Protein AF-A0A3Q1GAG9-F1 (afdb_monomer)

Nearest PDB structures (foldseek):
  1m9h-assembly1_A  TM=8.486E-01  e=5.404E-06  Corynebacterium sp.
  2wzt-assembly1_B  TM=8.385E-01  e=1.276E-05  Mycolicibacterium smegmatis MC2 155
  1a80-assembly1_A  TM=8.464E-01  e=4.783E-05  Corynebacterium sp.
  2wzm-assembly2_B  TM=8.364E-01  e=3.217E-05  Mycolicibacterium smegmatis MC2 155
  3wby-assembly2_B  TM=8.720E-01  e=4.233E-04  Gluconobacter oxydans 621H

Organism: NCBI:txid80966

Secondary structure (DSSP, 8-state):
---EE------------S--PPPP--EEEE-PPSS---HHHHHHHHHHHHHHHT-SSEEEEEE--S-TT-THHHHHHHHHHHHHHTTSEEEEEEES--HHHHHHHHHTT-----EEPPPPTT-SS-GGGTGGGS--

pLDDT: mean 80.54, std 21.84, range [25.34, 98.38]

Radius of gyration: 16.96 Å; Cα contacts (8 Å, |Δi|>4): 169; chains: 1; bounding box: 43×41×44 Å

InterPro domains:
  IPR023210 NADP-dependent oxidoreductase domain [PF00248] (24-118)
  IPR036812 NAD(P)-dependent oxidoreductase domain superfamily [G3DSA:3.20.20.100] (13-134)
  IPR036812 NAD(P)-dependent oxidoreductase domain superfamily [SSF51430] (27-132)

Solvent-accessible surface area (backbone atoms only — not comparable to full-atom values): 8441 Å² total; per-residue (Å²): 122,74,55,76,53,64,64,80,84,73,84,76,87,77,91,74,102,58,89,77,72,77,80,69,42,28,42,35,36,47,57,76,74,94,69,87,50,49,59,70,59,55,48,53,54,49,49,58,50,28,64,75,63,71,45,89,44,31,50,31,40,32,38,43,81,92,53,87,88,54,62,54,60,56,48,40,48,49,45,53,46,51,37,30,75,72,56,45,25,72,35,41,28,36,40,67,76,53,72,69,57,48,51,59,40,47,77,70,69,49,78,67,59,45,55,54,64,84,80,64,93,82,57,87,84,63,64,84,80,64,60,94,79,57,78,118

Foldseek 3Di:
DKDWAADDDDDPDDDDPDPPDPRQGADIEDEDDDDQQDLVSLVVSLVVSCVVSVHQAHAEYEYEYDDPVDPSVLVNLVSVQVCCVVRNYVAYAYEQDDPVVVVVNVVVVRDHQFYHYDDDPPPPDPVVPPPVHGHD

Mean predicted aligned error: 10.07 Å

Sequence (136 aa):
LLTYWKNNNKKTGGGELQNAVPSLQGLTKYVPRPGPMERRVVEKALQRSMSRMQVDTLDCVQFHWWDYKDKRYLEALGHLSDLQQEGVIRELALTNFDTQRLEEITNKGIRISSNQVPLPSSSQSSVSALLPLTVF

Structure (mmCIF, N/CA/C/O backbone):
data_AF-A0A3Q1GAG9-F1
#
_entry.id   AF-A0A3Q1GAG9-F1
#
loop_
_atom_site.group_PDB
_atom_site.id
_atom_site.type_symbol
_atom_site.label_atom_id
_atom_site.label_alt_id
_atom_site.label_comp_id
_atom_site.label_asym_id
_atom_site.label_entity_id
_atom_site.label_seq_id
_atom_site.pdbx_PDB_ins_code
_atom_site.Cartn_x
_atom_site.Cartn_y
_atom_site.Cartn_z
_atom_site.occupancy
_atom_site.B_iso_or_equiv
_atom_site.auth_seq_id
_atom_site.auth_comp_id
_atom_site.auth_asym_id
_atom_site.auth_atom_id
_atom_site.pdbx_PDB_model_num
ATOM 1 N N . LEU A 1 1 ? 4.687 -11.597 9.108 1.00 41.22 1 LEU A N 1
ATOM 2 C CA . LEU A 1 1 ? 4.302 -11.044 10.425 1.00 41.22 1 LEU A CA 1
ATOM 3 C C . LEU A 1 1 ? 3.654 -9.693 10.162 1.00 41.22 1 LEU A C 1
ATOM 5 O O . LEU A 1 1 ? 4.266 -8.908 9.453 1.00 41.22 1 LEU A O 1
ATOM 9 N N . LEU A 1 2 ? 2.436 -9.449 10.644 1.00 46.53 2 LEU A N 1
ATOM 10 C CA . LEU A 1 2 ? 1.811 -8.126 10.574 1.00 46.53 2 LEU A CA 1
ATOM 11 C C . LEU A 1 2 ? 2.054 -7.463 11.935 1.00 46.53 2 LEU A C 1
ATOM 13 O O . LEU A 1 2 ? 1.598 -7.988 12.950 1.00 46.53 2 LEU A O 1
ATOM 17 N N . THR A 1 3 ? 2.861 -6.405 11.973 1.00 53.91 3 THR A N 1
ATOM 18 C CA . THR A 1 3 ? 3.108 -5.615 13.186 1.00 53.91 3 THR A CA 1
ATOM 19 C C . THR A 1 3 ? 2.056 -4.509 13.277 1.00 53.91 3 THR A C 1
ATOM 21 O O . THR A 1 3 ? 1.650 -3.943 12.259 1.00 53.91 3 THR A O 1
ATOM 24 N N . TYR A 1 4 ? 1.569 -4.250 14.490 1.00 55.34 4 TYR A N 1
ATOM 25 C CA . TYR A 1 4 ? 0.497 -3.292 14.770 1.00 55.34 4 TYR A CA 1
ATOM 26 C C . TYR A 1 4 ? 0.853 -2.472 15.991 1.00 55.34 4 TYR A C 1
ATOM 28 O O . TYR A 1 4 ? 1.412 -3.014 16.946 1.00 55.34 4 TYR A O 1
ATOM 36 N N . TRP A 1 5 ? 0.480 -1.200 15.979 1.00 54.41 5 TRP A N 1
ATOM 37 C CA . TRP A 1 5 ? 0.644 -0.323 17.125 1.00 54.41 5 TRP A CA 1
ATOM 38 C C . TRP A 1 5 ? -0.546 0.631 17.231 1.00 54.41 5 TRP A C 1
ATOM 40 O O . TRP A 1 5 ? -0.910 1.272 16.247 1.00 54.41 5 TRP A O 1
ATOM 50 N N . LYS A 1 6 ? -1.130 0.714 18.433 1.00 60.22 6 LYS A N 1
ATOM 51 C CA . LYS A 1 6 ? -2.189 1.661 18.797 1.00 60.22 6 LYS A CA 1
ATOM 52 C C . LYS A 1 6 ? -1.673 2.576 19.901 1.00 60.22 6 LYS A C 1
ATOM 54 O O . LYS A 1 6 ? -1.240 2.085 20.944 1.00 60.22 6 LYS A O 1
ATOM 59 N N . ASN A 1 7 ? -1.749 3.889 19.692 1.00 54.03 7 ASN A N 1
ATOM 60 C CA . ASN A 1 7 ? -1.433 4.861 20.733 1.00 54.03 7 ASN A CA 1
ATOM 61 C C . ASN A 1 7 ? -2.572 4.944 21.761 1.00 54.03 7 ASN A C 1
ATOM 63 O O . ASN A 1 7 ? -3.723 5.165 21.389 1.00 54.03 7 ASN A O 1
ATOM 67 N N . ASN A 1 8 ? -2.253 4.822 23.050 1.00 51.84 8 ASN A N 1
ATOM 68 C CA . ASN A 1 8 ? -3.223 4.817 24.153 1.00 51.84 8 ASN A CA 1
ATOM 69 C C . ASN A 1 8 ? -3.201 6.113 24.987 1.00 51.84 8 ASN A C 1
ATOM 71 O O . ASN A 1 8 ? -3.498 6.082 26.183 1.00 51.84 8 ASN A O 1
ATOM 75 N N . ASN A 1 9 ? -2.868 7.263 24.393 1.00 52.91 9 ASN A N 1
ATOM 76 C CA . ASN A 1 9 ? -2.928 8.540 25.110 1.00 52.91 9 ASN A CA 1
ATOM 77 C C . ASN A 1 9 ? -4.385 8.916 25.441 1.00 52.91 9 ASN A C 1
ATOM 79 O O . ASN A 1 9 ? -5.108 9.482 24.621 1.00 52.91 9 ASN A O 1
ATOM 83 N N . LYS A 1 10 ? -4.816 8.604 26.670 1.00 44.88 10 LYS A N 1
ATOM 84 C CA . LYS A 1 10 ? -6.039 9.144 27.274 1.00 44.88 10 LYS A CA 1
ATOM 85 C C . LYS A 1 10 ? -5.864 10.654 27.440 1.00 44.88 10 LYS A C 1
ATOM 87 O O . LYS A 1 10 ? -4.944 11.088 28.126 1.00 44.88 10 LYS A O 1
ATOM 92 N N . LYS A 1 11 ? -6.755 11.451 26.842 1.00 47.19 11 LYS A N 1
ATOM 93 C CA . LYS A 1 11 ? -6.836 12.891 27.115 1.00 47.19 11 LYS A CA 1
ATOM 94 C C . LYS A 1 11 ? -7.227 13.091 28.584 1.00 47.19 11 LYS A 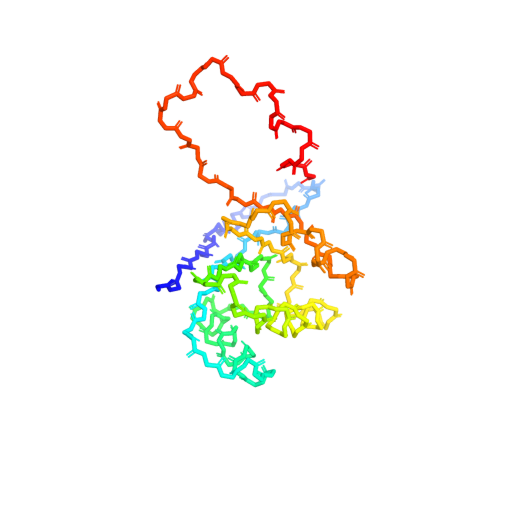C 1
ATOM 96 O O . LYS A 1 11 ? -8.383 12.888 28.943 1.00 47.19 11 LYS A O 1
ATOM 101 N N . THR A 1 12 ? -6.278 13.464 29.436 1.00 40.38 12 THR A N 1
ATOM 102 C CA . THR A 1 12 ? -6.580 14.077 30.734 1.00 40.38 12 THR A CA 1
ATOM 103 C C . THR A 1 12 ? -7.099 15.484 30.466 1.00 40.38 12 THR A C 1
ATOM 105 O O . THR A 1 12 ? -6.421 16.278 29.819 1.00 40.38 12 THR A O 1
ATOM 108 N N . GLY A 1 13 ? -8.339 15.752 30.874 1.00 44.91 13 GLY A N 1
ATOM 109 C CA . GLY A 1 13 ? -9.012 17.026 30.645 1.00 44.91 13 GLY A CA 1
ATOM 110 C C . GLY A 1 13 ? -8.340 18.196 31.367 1.00 44.91 13 GLY A C 1
ATOM 111 O O . GLY A 1 13 ? -7.900 18.066 32.505 1.00 44.91 13 GLY A O 1
ATOM 112 N N . GLY A 1 14 ? -8.302 19.336 30.684 1.00 36.19 14 GLY A N 1
ATOM 113 C CA . GLY A 1 14 ? -7.793 20.622 31.159 1.00 36.19 14 GLY A CA 1
ATOM 114 C C . GLY A 1 14 ? -7.463 21.473 29.938 1.00 36.19 14 GLY A C 1
ATOM 115 O O . GLY A 1 14 ? -6.696 21.032 29.092 1.00 36.19 14 GLY A O 1
ATOM 116 N N . GLY A 1 15 ? -8.160 22.595 29.767 1.00 47.47 15 GLY A N 1
ATOM 117 C CA . GLY A 1 15 ? -8.301 23.284 28.485 1.00 47.47 15 GLY A CA 1
ATOM 118 C C . GLY A 1 15 ? -7.019 23.868 27.893 1.00 47.47 15 GLY A C 1
ATOM 119 O O . GLY A 1 15 ? -6.188 24.395 28.613 1.00 47.47 15 GLY A O 1
ATOM 120 N N . GLU A 1 16 ? -6.941 23.830 26.563 1.00 42.66 16 GLU A N 1
ATOM 121 C CA . GLU A 1 16 ? -6.351 24.864 25.707 1.00 42.66 16 GLU A CA 1
ATOM 122 C C . GLU A 1 16 ? -6.724 24.554 24.247 1.00 42.66 16 GLU A C 1
ATOM 124 O O . GLU A 1 16 ? -6.574 23.430 23.763 1.00 42.66 16 GLU A O 1
ATOM 129 N N . LEU A 1 17 ? -7.272 25.548 23.544 1.00 53.56 17 LEU A N 1
ATOM 130 C CA . LEU A 1 17 ? -7.521 25.505 22.104 1.00 53.56 17 LEU A CA 1
ATOM 131 C C . LEU A 1 17 ? -6.178 25.625 21.372 1.00 53.56 17 LEU A C 1
ATOM 133 O O . LEU A 1 17 ? -5.784 26.705 20.947 1.00 53.56 17 LEU A O 1
ATOM 137 N N . GLN A 1 18 ? -5.467 24.512 21.231 1.00 44.59 18 GLN A N 1
ATOM 138 C CA . GLN A 1 18 ? -4.328 24.372 20.327 1.00 44.59 18 GLN A CA 1
ATOM 139 C C . GLN A 1 18 ? -4.599 23.160 19.446 1.00 44.59 18 GLN A C 1
ATOM 141 O O . GLN A 1 18 ? -4.934 22.097 19.964 1.00 44.59 18 GLN A O 1
ATOM 146 N N . ASN A 1 19 ? -4.527 23.363 18.125 1.00 51.19 19 ASN A N 1
ATOM 147 C CA . ASN A 1 19 ? -4.726 22.379 17.056 1.00 51.19 19 ASN A CA 1
ATOM 148 C C . ASN A 1 19 ? -4.464 20.942 17.525 1.00 51.19 19 ASN A C 1
ATOM 150 O O . ASN A 1 19 ? -3.323 20.480 17.542 1.00 51.19 19 ASN A O 1
ATOM 154 N N . ALA A 1 20 ? -5.524 20.249 17.947 1.00 53.25 20 ALA A N 1
ATOM 155 C CA . ALA A 1 20 ? -5.399 18.902 18.469 1.00 53.25 20 ALA A CA 1
ATOM 156 C C . ALA A 1 20 ? -5.097 17.984 17.287 1.00 53.25 20 ALA A C 1
ATOM 158 O O . ALA A 1 20 ? -6.012 17.535 16.598 1.00 53.25 20 ALA A O 1
ATOM 159 N N . VAL A 1 21 ? -3.809 17.740 17.041 1.00 57.84 21 VAL A N 1
ATOM 160 C CA . VAL A 1 21 ? -3.358 16.748 16.068 1.00 57.84 21 VAL A CA 1
ATOM 161 C C . VAL A 1 21 ? -4.065 15.437 16.428 1.00 57.84 21 VAL A C 1
ATOM 163 O O . VAL A 1 21 ? -3.963 15.002 17.584 1.00 57.84 21 VAL A O 1
ATOM 166 N N . PRO A 1 22 ? -4.846 14.833 15.513 1.00 64.06 22 PRO A N 1
ATOM 167 C CA . PRO A 1 22 ? -5.504 13.566 15.786 1.00 64.06 22 PRO A CA 1
ATOM 168 C C . PRO A 1 22 ? -4.465 12.562 16.278 1.00 64.06 22 PRO A C 1
ATOM 170 O O . PRO A 1 22 ? -3.400 12.420 15.678 1.00 64.06 22 PRO A O 1
ATOM 173 N N . SER A 1 23 ? -4.743 11.886 17.392 1.00 72.69 23 SER A N 1
ATOM 174 C CA . SER A 1 23 ? -3.836 10.854 17.882 1.00 72.69 23 SER A CA 1
ATOM 175 C C . SER A 1 23 ? -3.745 9.746 16.837 1.00 72.69 23 SER A C 1
ATOM 177 O O . SER A 1 23 ? -4.755 9.107 16.551 1.00 72.69 23 SER A O 1
ATOM 179 N N . LEU A 1 24 ? -2.548 9.522 16.304 1.00 77.12 24 LEU A N 1
ATOM 180 C CA . LEU A 1 24 ? -2.232 8.433 15.385 1.00 77.12 24 LEU A CA 1
ATOM 181 C C . LEU A 1 24 ? -2.453 7.086 16.092 1.00 77.12 24 LEU A C 1
ATOM 183 O O . LEU A 1 24 ? -1.847 6.839 17.136 1.00 77.12 24 LEU A O 1
ATOM 187 N N . GLN A 1 25 ? -3.331 6.230 15.575 1.00 77.19 25 GLN A N 1
ATOM 188 C CA . GLN A 1 25 ? -3.766 4.989 16.232 1.00 77.19 25 GLN A CA 1
ATOM 189 C C . GLN A 1 25 ? -3.742 3.748 15.327 1.00 77.19 25 GLN A C 1
ATOM 191 O O . 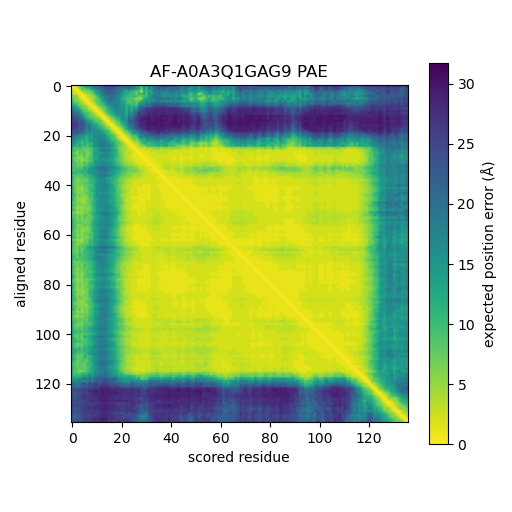GLN A 1 25 ? -3.743 2.637 15.852 1.00 77.19 25 GLN A O 1
ATOM 196 N N . GLY A 1 26 ? -3.711 3.904 14.003 1.00 87.75 26 GLY A N 1
ATOM 197 C CA . GLY A 1 26 ? -3.831 2.814 13.034 1.00 87.75 26 GLY A CA 1
ATOM 198 C C . GLY A 1 26 ? -2.576 2.602 12.192 1.00 87.75 26 GLY A C 1
ATOM 199 O O . GLY A 1 26 ? -2.646 2.706 10.970 1.00 87.75 26 GLY A O 1
ATOM 200 N N . LEU A 1 27 ? -1.437 2.301 12.823 1.00 93.25 27 LEU A N 1
ATOM 201 C CA . LEU A 1 27 ? -0.189 2.002 12.113 1.00 93.25 27 LEU A CA 1
ATOM 202 C C . LEU A 1 27 ? -0.019 0.498 11.916 1.00 93.25 27 LEU A C 1
ATOM 204 O O . LEU A 1 27 ? 0.004 -0.274 12.881 1.00 93.25 27 LEU A O 1
ATOM 208 N N . THR 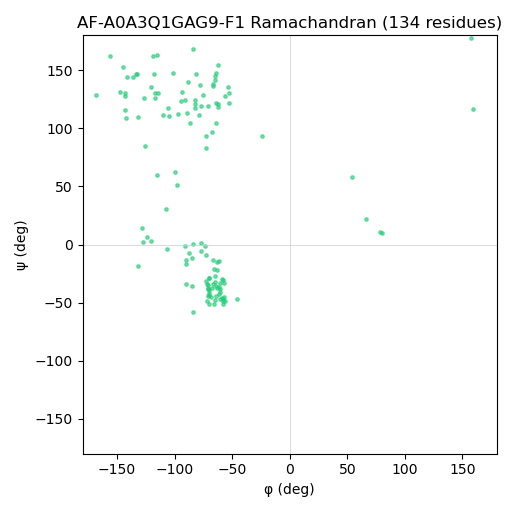A 1 28 ? 0.143 0.066 10.667 1.00 93.69 28 THR A N 1
ATOM 209 C CA . THR A 1 28 ? 0.374 -1.345 10.358 1.00 93.69 28 THR A CA 1
ATOM 210 C C . THR A 1 28 ? 1.318 -1.565 9.186 1.00 93.69 28 THR A C 1
ATOM 212 O O . THR A 1 28 ? 1.405 -0.747 8.277 1.00 93.69 28 THR A O 1
ATOM 215 N N . LYS A 1 29 ? 2.010 -2.708 9.191 1.00 95.12 29 LYS A N 1
ATOM 216 C CA . LYS A 1 29 ? 2.823 -3.173 8.066 1.00 95.12 29 LYS A CA 1
ATOM 217 C C . LYS A 1 29 ? 2.128 -4.314 7.328 1.00 95.12 29 LYS A C 1
ATOM 219 O O . LYS A 1 29 ? 2.054 -5.416 7.868 1.00 95.12 29 LYS A O 1
ATOM 224 N N . TYR A 1 30 ? 1.663 -4.099 6.098 1.00 95.94 30 TYR A N 1
ATOM 225 C CA . TYR A 1 30 ? 1.075 -5.154 5.276 1.00 95.94 30 TYR A CA 1
ATOM 226 C C . TYR A 1 30 ? 2.151 -5.989 4.570 1.00 95.94 30 TYR A C 1
ATOM 228 O O . TYR A 1 30 ? 2.908 -5.486 3.744 1.00 95.94 30 TYR A O 1
ATOM 236 N N . VAL A 1 31 ? 2.201 -7.282 4.899 1.00 95.50 31 VAL A N 1
ATOM 237 C CA . VAL A 1 31 ? 3.137 -8.254 4.325 1.00 95.50 31 VAL A CA 1
ATOM 238 C C . VAL A 1 31 ? 2.347 -9.447 3.763 1.00 95.50 31 VAL A C 1
ATOM 240 O O . VAL A 1 31 ? 2.116 -10.420 4.495 1.00 95.50 31 VAL A O 1
ATOM 243 N N . PRO A 1 32 ? 1.848 -9.374 2.514 1.00 92.94 32 PRO A N 1
ATOM 244 C CA . PRO A 1 32 ? 1.080 -10.453 1.901 1.00 92.94 32 PRO A CA 1
ATOM 245 C C . PRO A 1 32 ? 1.904 -11.734 1.760 1.00 92.94 32 PRO A C 1
ATOM 247 O O . PRO A 1 32 ? 3.131 -11.715 1.664 1.00 92.94 32 PRO A O 1
ATOM 250 N N . ARG A 1 33 ? 1.209 -12.872 1.730 1.00 88.81 33 ARG A N 1
ATOM 251 C CA . ARG A 1 33 ? 1.798 -14.122 1.238 1.00 88.81 33 ARG A CA 1
ATOM 252 C C . ARG A 1 33 ? 1.726 -14.121 -0.295 1.00 88.81 33 ARG A C 1
ATOM 254 O O . ARG A 1 33 ? 0.738 -13.603 -0.816 1.00 88.81 33 ARG A O 1
ATOM 261 N N . PRO A 1 34 ? 2.704 -14.713 -1.000 1.00 83.81 34 PRO A N 1
ATOM 262 C CA . PRO A 1 34 ? 2.628 -14.874 -2.449 1.00 83.81 34 PRO A CA 1
ATOM 263 C C . PRO A 1 34 ? 1.329 -15.573 -2.868 1.00 83.81 34 PRO A C 1
ATOM 265 O O . PRO A 1 34 ? 0.922 -16.559 -2.251 1.00 83.81 34 PRO A O 1
ATOM 268 N N . GLY A 1 35 ? 0.676 -15.057 -3.906 1.00 89.94 35 GLY A N 1
ATOM 269 C CA . GLY A 1 35 ? -0.615 -15.547 -4.383 1.00 89.94 35 GLY A CA 1
ATOM 270 C C . GLY A 1 35 ? -1.366 -14.483 -5.189 1.00 89.94 35 GLY A C 1
ATOM 271 O O . GLY A 1 35 ? -0.857 -13.372 -5.342 1.00 89.94 35 GLY A O 1
ATOM 272 N N . PRO A 1 36 ? -2.554 -14.808 -5.728 1.00 92.50 36 PRO A N 1
ATOM 273 C CA . PRO A 1 36 ? -3.411 -13.832 -6.400 1.00 92.50 36 PRO A CA 1
ATOM 274 C C . PRO A 1 36 ? -3.736 -12.649 -5.478 1.00 92.50 36 PRO A C 1
ATOM 276 O O . PRO A 1 36 ? -4.187 -12.855 -4.349 1.00 92.50 36 PRO A O 1
ATOM 279 N N . MET A 1 37 ? -3.508 -11.423 -5.952 1.00 95.12 37 MET A N 1
ATOM 280 C CA . MET A 1 37 ? -3.713 -10.190 -5.184 1.00 95.12 37 MET A CA 1
ATOM 281 C C . MET A 1 37 ? -5.057 -9.546 -5.520 1.00 95.12 37 MET A C 1
ATOM 283 O O . MET A 1 37 ? -5.137 -8.361 -5.802 1.00 95.12 37 MET A O 1
ATOM 287 N N . GLU A 1 38 ? -6.130 -10.335 -5.465 1.00 96.62 38 GLU A N 1
ATOM 288 C CA . GLU A 1 38 ? -7.486 -9.812 -5.633 1.00 96.62 38 GLU A CA 1
ATOM 289 C C . GLU A 1 38 ? -7.842 -8.832 -4.505 1.00 96.62 38 GLU A C 1
ATOM 291 O O . GLU A 1 38 ? -7.481 -9.041 -3.342 1.00 96.62 38 GLU A O 1
ATOM 296 N N . ARG A 1 39 ? -8.659 -7.822 -4.816 1.00 97.00 39 ARG A N 1
ATOM 297 C CA . ARG A 1 39 ? -9.114 -6.799 -3.864 1.00 97.00 39 ARG A CA 1
ATOM 298 C C . ARG A 1 39 ? -9.595 -7.357 -2.520 1.00 97.00 39 ARG A C 1
ATOM 300 O O . ARG A 1 39 ? -9.128 -6.916 -1.472 1.00 97.00 39 ARG A O 1
ATOM 307 N N . ARG A 1 40 ? -10.430 -8.404 -2.531 1.00 97.00 40 ARG A N 1
ATOM 308 C CA . ARG A 1 40 ? -10.944 -9.056 -1.307 1.00 97.00 40 ARG A CA 1
ATOM 309 C C . ARG A 1 40 ? -9.843 -9.592 -0.383 1.00 97.00 40 ARG A C 1
ATOM 311 O O . ARG A 1 40 ? -10.036 -9.675 0.829 1.00 97.00 40 ARG A O 1
ATOM 318 N N . VAL A 1 41 ? -8.696 -9.997 -0.936 1.00 96.44 41 VAL A N 1
ATOM 319 C CA . VAL A 1 41 ? -7.552 -10.510 -0.165 1.00 96.44 41 VAL A CA 1
ATOM 320 C C . VAL A 1 41 ? -6.895 -9.367 0.603 1.00 96.44 41 VAL A C 1
ATOM 322 O O . VAL A 1 41 ? -6.603 -9.518 1.794 1.00 96.44 41 VAL A O 1
ATOM 325 N N . VAL A 1 42 ? -6.710 -8.225 -0.063 1.00 96.94 42 VAL A N 1
ATOM 326 C CA . VAL A 1 42 ? -6.160 -6.996 0.521 1.00 96.94 42 VAL A CA 1
ATOM 327 C C . VAL A 1 42 ? -7.114 -6.444 1.582 1.00 96.94 42 VAL A C 1
ATOM 329 O O . VAL A 1 42 ? -6.715 -6.269 2.734 1.00 96.94 42 VAL A O 1
ATOM 332 N N . GLU A 1 43 ? -8.395 -6.284 1.245 1.00 97.44 43 GLU A N 1
ATOM 333 C CA . GLU A 1 43 ? -9.434 -5.796 2.161 1.00 97.44 43 GLU A CA 1
ATOM 334 C C . GLU A 1 43 ? -9.530 -6.650 3.421 1.00 97.44 43 GLU A C 1
ATOM 336 O O . GLU A 1 43 ? -9.460 -6.128 4.532 1.00 97.44 43 GLU A O 1
ATOM 341 N N . LYS A 1 44 ? -9.594 -7.979 3.283 1.00 96.88 44 LYS A N 1
ATOM 342 C CA . LYS A 1 44 ? -9.653 -8.887 4.435 1.00 96.88 44 LYS A CA 1
ATOM 343 C C . LYS A 1 44 ? -8.418 -8.761 5.329 1.00 96.88 44 LYS A C 1
ATOM 345 O O . LYS A 1 44 ? -8.513 -8.934 6.547 1.00 96.88 44 LYS A O 1
ATOM 350 N N . ALA A 1 45 ? -7.243 -8.483 4.762 1.00 96.06 45 ALA A N 1
ATOM 351 C CA . ALA A 1 45 ? -6.031 -8.260 5.543 1.00 96.06 45 ALA A CA 1
ATOM 352 C C . ALA A 1 45 ? -6.084 -6.938 6.328 1.00 96.06 45 ALA A C 1
ATOM 354 O O . ALA A 1 45 ? -5.714 -6.922 7.509 1.00 96.06 45 ALA A O 1
ATOM 355 N N . LEU A 1 46 ? -6.582 -5.858 5.719 1.00 96.06 46 LEU A N 1
ATOM 356 C CA . LEU A 1 46 ? -6.760 -4.572 6.398 1.00 96.06 46 LEU A CA 1
ATOM 357 C C . LEU A 1 46 ? -7.880 -4.623 7.438 1.00 96.06 46 LEU A C 1
ATOM 3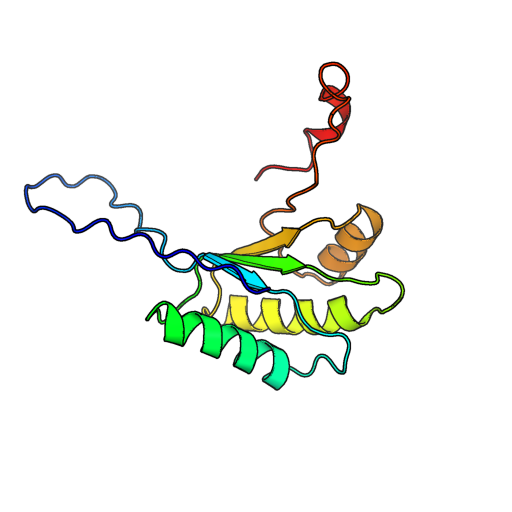59 O O . LEU A 1 46 ? -7.657 -4.216 8.571 1.00 96.06 46 LEU A O 1
ATOM 363 N N . GLN A 1 47 ? -9.021 -5.235 7.130 1.00 96.44 47 GLN A N 1
ATOM 364 C CA . GLN A 1 47 ? -10.122 -5.422 8.078 1.00 96.44 47 GLN A CA 1
ATOM 365 C C . GLN A 1 47 ? -9.661 -6.172 9.327 1.00 96.44 47 GLN A C 1
ATOM 367 O O . GLN A 1 47 ? -9.890 -5.719 10.442 1.00 96.44 47 GLN A O 1
ATOM 372 N N . ARG A 1 48 ? -8.896 -7.264 9.175 1.00 95.69 48 ARG A N 1
ATOM 373 C CA . ARG A 1 48 ? -8.283 -7.957 10.326 1.00 95.69 48 ARG A CA 1
ATOM 374 C C . ARG A 1 48 ? -7.399 -7.032 11.162 1.00 95.69 48 ARG A C 1
ATOM 376 O O . ARG A 1 48 ? -7.274 -7.227 12.368 1.00 95.69 48 ARG A O 1
ATOM 383 N N . SER A 1 49 ? -6.741 -6.076 10.520 1.00 93.69 49 SER A N 1
ATOM 384 C CA . SER A 1 49 ? -5.877 -5.082 11.156 1.00 93.69 49 SER A CA 1
ATOM 385 C C . SER A 1 49 ? -6.678 -4.085 11.974 1.00 93.69 49 SER A C 1
ATOM 387 O O . SER A 1 49 ? -6.433 -3.930 13.170 1.00 93.69 49 SER A O 1
ATOM 389 N N . MET A 1 50 ? -7.689 -3.513 11.335 1.00 94.31 50 MET A N 1
ATOM 390 C CA . MET A 1 50 ? -8.656 -2.590 11.908 1.00 94.31 50 MET A CA 1
ATOM 391 C C . MET A 1 50 ? -9.403 -3.212 13.088 1.00 94.31 50 MET A C 1
ATOM 393 O O . MET A 1 50 ? -9.401 -2.637 14.171 1.00 94.31 50 MET A O 1
ATOM 397 N N . SER A 1 51 ? -9.928 -4.436 12.949 1.00 93.69 51 SER A N 1
ATOM 398 C CA . SER A 1 51 ? -10.662 -5.117 14.023 1.00 93.69 51 SER A CA 1
ATOM 399 C C . SER A 1 51 ? -9.814 -5.344 15.274 1.00 93.69 51 SER A C 1
ATOM 401 O O . SER A 1 51 ? -10.303 -5.153 16.383 1.00 93.69 51 SER A O 1
ATOM 403 N N . ARG A 1 52 ? -8.534 -5.725 15.135 1.00 91.44 52 ARG A N 1
ATOM 404 C CA . ARG A 1 52 ? -7.671 -5.928 16.314 1.00 91.44 52 ARG A CA 1
ATOM 405 C C . ARG A 1 52 ? -7.256 -4.620 16.979 1.00 91.44 52 ARG A C 1
ATOM 407 O O . ARG A 1 52 ? -7.049 -4.610 18.185 1.00 91.44 52 ARG A O 1
ATOM 414 N N . MET A 1 53 ? -7.115 -3.544 16.207 1.00 90.25 53 MET A N 1
ATOM 415 C CA . MET A 1 53 ? -6.808 -2.215 16.746 1.00 90.25 53 MET A CA 1
ATOM 416 C C . MET A 1 53 ? -8.067 -1.458 17.191 1.00 90.25 53 MET A C 1
ATOM 418 O O . MET A 1 53 ? -7.946 -0.472 17.913 1.00 90.25 53 MET A O 1
ATOM 422 N N . GLN A 1 54 ? -9.262 -1.938 16.836 1.00 92.44 54 GLN A N 1
ATOM 423 C CA . GLN A 1 54 ? -10.546 -1.276 17.085 1.00 92.44 54 GLN A CA 1
ATOM 424 C C . GLN A 1 54 ? -10.531 0.158 16.538 1.00 92.44 54 GLN A C 1
ATOM 426 O O . GLN A 1 54 ? -10.651 1.121 17.296 1.00 92.44 54 GLN A O 1
ATOM 431 N N . VAL A 1 55 ? -10.272 0.276 15.234 1.00 91.44 55 VAL A N 1
ATOM 432 C CA . VAL A 1 55 ? -10.253 1.541 14.484 1.00 91.44 55 VAL A CA 1
ATOM 433 C C . VAL A 1 55 ? -11.048 1.384 13.191 1.00 91.44 55 VAL A C 1
ATOM 435 O O . VAL A 1 55 ? -11.020 0.312 12.587 1.00 91.44 55 VAL A O 1
ATOM 438 N N . ASP A 1 56 ? -11.697 2.458 12.750 1.00 93.81 56 ASP A N 1
ATOM 439 C CA . ASP A 1 56 ? -12.479 2.487 11.502 1.00 93.81 56 ASP A CA 1
ATOM 440 C C . ASP A 1 56 ? -11.648 2.911 10.282 1.00 93.81 56 ASP A C 1
ATOM 442 O O . ASP A 1 56 ? -12.054 2.703 9.142 1.00 93.81 56 ASP A O 1
ATOM 446 N N . THR A 1 57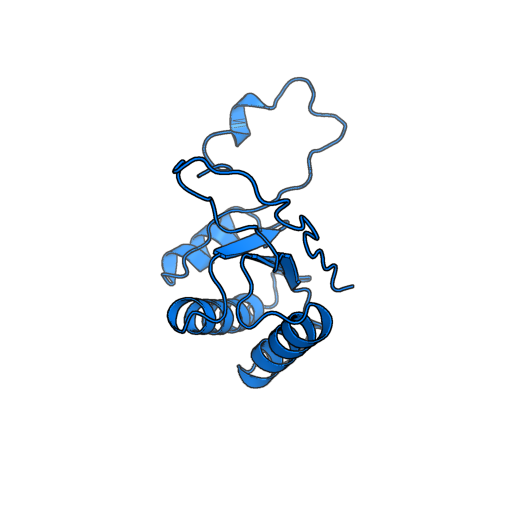 ? -10.451 3.451 10.515 1.00 94.50 57 THR A N 1
ATOM 447 C CA . THR A 1 57 ? -9.498 3.875 9.484 1.00 94.50 57 THR A CA 1
ATOM 448 C C . THR A 1 57 ? -8.081 3.524 9.932 1.00 94.50 57 THR A C 1
ATOM 450 O O . THR A 1 57 ? -7.749 3.619 11.116 1.00 94.50 57 THR A O 1
ATOM 453 N N . LEU A 1 58 ? -7.227 3.128 8.990 1.00 95.00 58 LEU A N 1
ATOM 454 C CA . LEU A 1 58 ? -5.792 2.970 9.207 1.00 95.00 58 LEU A CA 1
ATOM 455 C C . LEU A 1 58 ? -5.085 4.277 8.862 1.00 95.00 58 LEU A C 1
ATOM 457 O O . LEU A 1 58 ? -5.202 4.777 7.746 1.00 95.00 58 LEU A O 1
ATOM 461 N N . ASP A 1 59 ? -4.327 4.824 9.805 1.00 95.31 59 ASP A N 1
ATOM 462 C CA . ASP A 1 59 ? -3.592 6.057 9.550 1.00 95.31 59 ASP A CA 1
ATOM 463 C C . ASP A 1 59 ? -2.422 5.834 8.593 1.00 95.31 59 ASP A C 1
ATOM 465 O O . ASP A 1 59 ? -2.171 6.672 7.737 1.00 95.31 59 ASP A O 1
ATOM 469 N N . CYS A 1 60 ? -1.719 4.704 8.704 1.00 95.69 60 CYS A N 1
ATOM 470 C CA . CYS A 1 60 ? -0.662 4.359 7.761 1.00 95.69 60 CYS A CA 1
ATOM 471 C C . CYS A 1 60 ? -0.555 2.849 7.563 1.00 95.69 60 CYS A C 1
ATOM 473 O O . CYS A 1 60 ? -0.466 2.075 8.525 1.00 95.69 60 CYS A O 1
ATOM 475 N N . VAL A 1 61 ? -0.515 2.444 6.295 1.00 97.19 61 VAL A N 1
ATOM 476 C CA . VAL A 1 61 ? -0.203 1.079 5.877 1.00 97.19 61 VAL A CA 1
ATOM 477 C C . VAL A 1 61 ? 1.156 1.076 5.194 1.00 97.19 61 VAL A C 1
ATOM 479 O O . VAL A 1 61 ? 1.306 1.582 4.088 1.00 97.19 61 VAL A O 1
ATOM 482 N N . GLN A 1 62 ? 2.144 0.454 5.832 1.00 97.25 62 GLN A N 1
ATOM 483 C CA . GLN A 1 62 ? 3.455 0.221 5.240 1.00 97.25 62 GLN A CA 1
ATOM 484 C C . GLN A 1 62 ? 3.465 -1.120 4.496 1.00 97.25 62 GLN A C 1
ATOM 486 O O . GLN A 1 62 ? 3.368 -2.182 5.107 1.00 97.25 62 GLN A O 1
ATOM 491 N N . PHE A 1 63 ? 3.596 -1.097 3.178 1.00 97.50 63 PHE A N 1
ATOM 492 C CA . PHE A 1 63 ? 3.544 -2.280 2.331 1.00 97.50 63 PHE A CA 1
ATOM 493 C C . PHE A 1 63 ? 4.933 -2.858 2.053 1.00 97.50 63 PHE A C 1
ATOM 495 O O . PHE A 1 63 ? 5.853 -2.144 1.654 1.00 97.50 63 PHE A O 1
ATOM 502 N N . HIS A 1 64 ? 5.067 -4.172 2.237 1.00 95.25 64 HIS A N 1
ATOM 503 C CA . HIS A 1 64 ? 6.256 -4.945 1.893 1.00 95.25 64 HIS A CA 1
ATOM 504 C C . HIS A 1 64 ? 5.934 -5.999 0.836 1.00 95.25 64 HIS A C 1
ATOM 506 O O . HIS A 1 64 ? 4.873 -6.619 0.879 1.00 95.25 64 HIS A O 1
ATOM 512 N N . TRP A 1 65 ? 6.897 -6.281 -0.037 1.00 95.62 65 TRP A N 1
ATOM 513 C CA . TRP A 1 65 ? 6.799 -7.352 -1.016 1.00 95.62 65 TRP A CA 1
ATOM 514 C C . TRP A 1 65 ? 8.072 -8.197 -1.051 1.00 95.62 65 TRP A C 1
ATOM 516 O O . TRP A 1 65 ? 9.165 -7.685 -0.824 1.00 95.62 65 TRP A O 1
ATOM 526 N N . TRP A 1 66 ? 7.915 -9.495 -1.320 1.00 90.62 66 TRP A N 1
ATOM 527 C CA . TRP A 1 66 ? 8.994 -10.481 -1.189 1.00 90.62 66 TRP A CA 1
ATOM 528 C C . TRP A 1 66 ? 9.823 -10.674 -2.461 1.00 90.62 66 TRP A C 1
ATOM 530 O O . TRP A 1 66 ? 11.011 -10.961 -2.363 1.00 90.62 66 TRP A O 1
ATOM 540 N N . ASP A 1 67 ? 9.206 -10.558 -3.641 1.00 92.50 67 ASP A N 1
ATOM 541 C CA . ASP A 1 67 ? 9.854 -10.866 -4.920 1.00 92.50 67 ASP A CA 1
ATOM 542 C C . ASP A 1 67 ? 9.432 -9.885 -6.019 1.00 92.50 67 ASP A C 1
ATOM 544 O O . ASP A 1 67 ? 8.312 -9.933 -6.522 1.00 92.50 67 ASP A O 1
ATOM 548 N N . TYR A 1 68 ?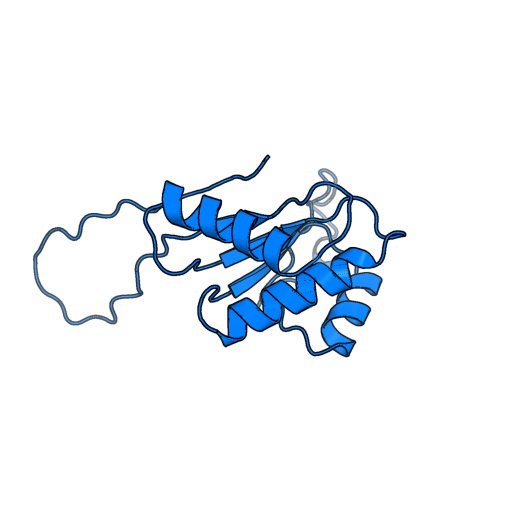 10.344 -9.007 -6.437 1.00 92.94 68 TYR A N 1
ATOM 549 C CA . TYR A 1 68 ? 10.068 -8.011 -7.477 1.00 92.94 68 TYR A CA 1
ATOM 550 C C . TYR A 1 68 ? 9.954 -8.571 -8.900 1.00 92.94 68 TYR A C 1
ATOM 552 O O . TYR A 1 68 ? 9.545 -7.829 -9.800 1.00 92.94 68 TYR A O 1
ATOM 560 N N . LYS A 1 69 ? 10.283 -9.850 -9.127 1.00 93.31 69 LYS A N 1
ATOM 561 C CA . LYS A 1 69 ? 9.966 -10.530 -10.394 1.00 93.31 69 LYS A CA 1
ATOM 562 C C . LYS A 1 69 ? 8.465 -10.770 -10.529 1.00 93.31 69 LYS A C 1
ATOM 564 O O . LYS A 1 69 ? 7.939 -10.770 -11.639 1.00 93.31 69 LYS A O 1
ATOM 569 N N . ASP A 1 70 ? 7.775 -10.923 -9.405 1.00 94.00 70 ASP A N 1
ATOM 570 C CA . ASP A 1 70 ? 6.330 -11.047 -9.347 1.00 94.00 70 ASP A CA 1
ATOM 571 C C . ASP A 1 70 ? 5.669 -9.666 -9.291 1.00 94.00 70 ASP A C 1
ATOM 573 O O . ASP A 1 70 ? 5.643 -9.005 -8.253 1.00 94.00 70 ASP A O 1
ATOM 577 N N . LYS A 1 71 ? 5.097 -9.238 -10.420 1.00 94.19 71 LYS A N 1
ATOM 578 C CA . LYS A 1 71 ? 4.461 -7.922 -10.581 1.00 94.19 71 LYS A CA 1
ATOM 579 C C . LYS A 1 71 ? 3.110 -7.772 -9.878 1.00 94.19 71 LYS A C 1
ATOM 581 O O . LYS A 1 71 ? 2.565 -6.669 -9.883 1.00 94.19 71 LYS A O 1
ATOM 586 N N . ARG A 1 72 ? 2.591 -8.808 -9.210 1.00 95.69 72 ARG A N 1
ATOM 587 C CA . ARG A 1 72 ? 1.330 -8.729 -8.446 1.00 95.69 72 ARG A CA 1
ATOM 588 C C . ARG A 1 72 ? 1.374 -7.727 -7.290 1.00 95.69 72 ARG A C 1
ATOM 590 O O . ARG A 1 72 ? 0.324 -7.323 -6.800 1.00 95.69 72 ARG A O 1
ATOM 597 N N . TYR A 1 73 ? 2.555 -7.248 -6.891 1.00 95.75 73 TYR A N 1
ATOM 598 C CA . TYR A 1 73 ? 2.657 -6.112 -5.971 1.00 95.75 73 TYR A CA 1
ATOM 599 C C . TYR A 1 73 ? 1.982 -4.844 -6.522 1.00 95.75 73 TYR A C 1
ATOM 601 O O . TYR A 1 73 ? 1.471 -4.048 -5.741 1.00 95.75 73 TYR A O 1
ATOM 609 N N . LEU A 1 74 ? 1.944 -4.661 -7.849 1.00 96.75 74 LEU A N 1
ATOM 610 C CA . LEU A 1 74 ? 1.274 -3.529 -8.498 1.00 96.75 74 LEU A CA 1
ATOM 611 C C . LEU A 1 74 ? -0.249 -3.649 -8.396 1.00 96.75 74 LEU A C 1
ATOM 613 O O . LEU A 1 74 ? -0.916 -2.642 -8.188 1.00 96.75 74 LEU A O 1
ATOM 617 N N . GLU A 1 75 ? -0.792 -4.865 -8.496 1.00 96.69 75 GLU A N 1
ATOM 618 C CA . GLU A 1 75 ? -2.219 -5.132 -8.263 1.00 96.69 75 GLU A CA 1
ATOM 619 C C . GLU A 1 75 ? -2.585 -4.852 -6.802 1.00 96.69 75 GLU A C 1
ATOM 621 O O . GLU A 1 75 ? -3.527 -4.112 -6.524 1.00 96.69 75 GLU A O 1
ATOM 626 N N . ALA A 1 76 ? -1.779 -5.363 -5.862 1.00 97.38 76 ALA A N 1
ATOM 627 C CA . ALA A 1 76 ? -1.973 -5.111 -4.437 1.00 97.38 76 ALA A CA 1
ATOM 628 C C . ALA A 1 76 ? -1.930 -3.610 -4.108 1.00 97.38 76 ALA A C 1
ATOM 630 O O . ALA A 1 76 ? -2.799 -3.116 -3.393 1.00 97.38 76 ALA A O 1
ATOM 631 N N . LEU A 1 77 ? -0.947 -2.877 -4.643 1.00 97.94 77 LEU A N 1
ATOM 632 C CA . LEU A 1 77 ? -0.832 -1.429 -4.456 1.00 97.94 77 LEU A CA 1
ATOM 633 C C . LEU A 1 77 ? -1.971 -0.654 -5.120 1.00 97.94 77 LEU A C 1
ATOM 635 O O . LEU A 1 77 ? -2.411 0.339 -4.550 1.00 97.94 77 LEU A O 1
ATOM 639 N N . GLY A 1 78 ? -2.481 -1.115 -6.265 1.00 98.12 78 GLY A N 1
ATOM 640 C CA . GLY A 1 78 ? -3.681 -0.553 -6.885 1.00 98.12 78 GLY A CA 1
ATOM 641 C C . GLY A 1 78 ? -4.876 -0.622 -5.936 1.00 98.12 78 GLY A C 1
ATOM 642 O O . GLY A 1 78 ? -5.462 0.403 -5.608 1.00 98.12 78 GLY A O 1
ATOM 643 N N . HIS A 1 79 ? -5.154 -1.801 -5.376 1.00 98.38 79 HIS A N 1
ATOM 644 C CA . HIS A 1 79 ? -6.237 -1.963 -4.401 1.00 98.38 79 HIS A CA 1
ATOM 645 C C . HIS A 1 79 ? -6.020 -1.163 -3.112 1.00 98.38 79 HIS A C 1
ATOM 647 O O . HIS A 1 79 ? -6.973 -0.619 -2.562 1.00 98.38 79 HIS A O 1
ATOM 653 N N . LEU A 1 80 ? -4.782 -1.063 -2.619 1.00 98.31 80 LEU A N 1
ATOM 654 C CA . LEU A 1 80 ? -4.464 -0.206 -1.472 1.00 98.31 80 LEU A CA 1
ATOM 655 C C . LEU A 1 80 ? -4.691 1.278 -1.791 1.00 98.31 80 LEU A C 1
ATOM 657 O O . LEU A 1 80 ? -5.132 2.017 -0.917 1.00 98.31 80 LEU A O 1
ATOM 661 N N . SER A 1 81 ? -4.420 1.704 -3.026 1.00 98.25 81 SER A N 1
ATOM 662 C CA . SER A 1 81 ? -4.674 3.070 -3.482 1.00 98.25 81 SER A CA 1
ATOM 663 C C . SER A 1 81 ? -6.167 3.367 -3.613 1.00 98.25 81 SER A C 1
ATOM 665 O O . SER A 1 81 ? -6.596 4.446 -3.211 1.00 98.25 81 SER A O 1
ATOM 667 N N . ASP A 1 82 ? -6.972 2.418 -4.092 1.00 98.25 82 ASP A N 1
ATOM 668 C CA . ASP A 1 82 ? -8.434 2.557 -4.098 1.00 98.25 82 ASP A CA 1
ATOM 669 C C . ASP A 1 82 ? -8.962 2.710 -2.662 1.00 98.25 82 ASP A C 1
ATOM 671 O O . ASP A 1 82 ? -9.698 3.641 -2.348 1.00 98.25 82 ASP A O 1
ATOM 675 N N . LEU A 1 83 ? -8.499 1.852 -1.748 1.00 98.12 83 LEU A N 1
ATOM 676 C CA . LEU A 1 83 ? -8.867 1.898 -0.329 1.00 98.12 83 LEU A CA 1
ATOM 677 C C . LEU A 1 83 ? -8.383 3.179 0.370 1.00 98.12 83 LEU A C 1
ATOM 679 O O . LEU A 1 83 ? -8.996 3.622 1.343 1.00 98.12 83 LEU A O 1
ATOM 683 N N . GLN A 1 84 ? -7.304 3.794 -0.120 1.00 97.38 84 GLN A N 1
ATOM 684 C CA . GLN A 1 84 ? -6.879 5.123 0.312 1.00 97.38 84 GLN A CA 1
ATOM 685 C C . GLN A 1 84 ? -7.875 6.200 -0.141 1.00 97.38 84 GLN A C 1
ATOM 687 O O . GLN A 1 84 ? -8.278 7.042 0.658 1.00 97.38 84 GLN A O 1
ATOM 692 N N . GLN A 1 85 ? -8.321 6.156 -1.398 1.00 97.00 85 GLN A N 1
ATOM 693 C CA . GLN A 1 85 ? -9.322 7.091 -1.929 1.00 97.00 85 GLN A CA 1
ATOM 694 C C . GLN A 1 85 ? -10.685 6.941 -1.236 1.00 97.00 85 GLN A C 1
ATOM 696 O O . GLN A 1 85 ? -11.393 7.925 -1.040 1.00 97.00 85 GLN A O 1
ATOM 701 N N . GLU A 1 86 ? -11.025 5.725 -0.814 1.00 97.62 86 GLU A N 1
ATOM 702 C CA . GLU A 1 86 ? -12.237 5.409 -0.050 1.00 97.62 86 GLU A CA 1
ATOM 703 C C . GLU A 1 86 ? -12.143 5.798 1.440 1.00 97.62 86 GLU A C 1
ATOM 705 O O . GLU A 1 86 ? -13.126 5.685 2.170 1.00 97.62 86 GLU A O 1
ATOM 710 N N . GLY A 1 87 ? -10.979 6.257 1.916 1.00 96.62 87 GLY A N 1
ATOM 711 C CA . GLY A 1 87 ? -10.776 6.694 3.301 1.00 96.62 87 GLY A CA 1
ATOM 712 C C . GLY A 1 87 ? -10.557 5.564 4.313 1.00 96.62 87 GLY A C 1
ATOM 713 O O . GLY A 1 87 ? -10.526 5.816 5.519 1.00 96.62 87 GLY A O 1
ATOM 714 N N . VAL A 1 88 ? -10.366 4.323 3.852 1.00 97.31 88 VAL A N 1
ATOM 715 C CA . VAL A 1 88 ? -9.990 3.181 4.707 1.00 97.31 88 VAL A CA 1
ATOM 716 C C . VAL A 1 88 ? -8.537 3.311 5.170 1.00 97.31 88 VAL A C 1
ATOM 718 O O . VAL A 1 88 ? -8.197 2.920 6.290 1.00 97.31 88 VAL A O 1
ATOM 721 N N . ILE A 1 89 ? -7.683 3.881 4.319 1.00 97.25 89 ILE A N 1
ATOM 722 C CA . ILE A 1 89 ? -6.283 4.200 4.603 1.00 97.25 89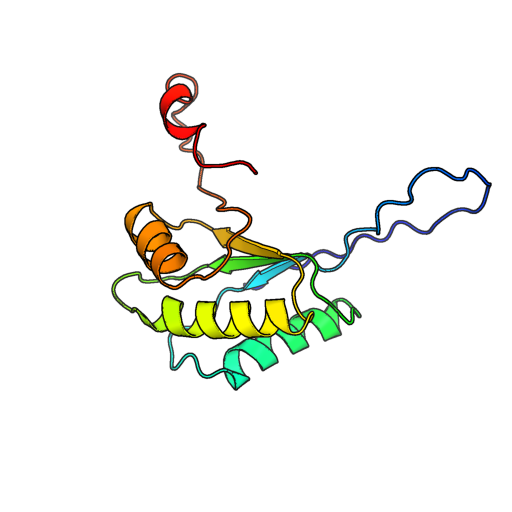 ILE A CA 1
ATOM 723 C C . ILE A 1 89 ? -6.087 5.708 4.437 1.00 97.25 89 ILE A C 1
ATOM 725 O O . ILE A 1 89 ? -6.539 6.274 3.448 1.00 97.25 89 ILE A O 1
ATOM 729 N N . ARG A 1 90 ? -5.377 6.361 5.360 1.00 95.88 90 ARG A N 1
ATOM 730 C CA . ARG A 1 90 ? -4.941 7.754 5.161 1.00 95.88 90 ARG A CA 1
ATOM 731 C C . ARG A 1 90 ? -3.641 7.798 4.366 1.00 95.88 90 ARG A C 1
ATOM 733 O O . ARG A 1 90 ? -3.607 8.336 3.264 1.00 95.88 90 ARG A O 1
ATOM 740 N N . GLU A 1 91 ? -2.604 7.141 4.878 1.00 96.62 91 GLU A N 1
ATOM 741 C CA . GLU A 1 91 ? -1.281 7.113 4.256 1.00 96.62 91 GLU A CA 1
ATOM 742 C C . GLU A 1 91 ? -0.885 5.714 3.772 1.00 96.62 91 GLU A C 1
ATOM 744 O O . GLU A 1 91 ? -0.943 4.729 4.515 1.00 96.62 91 GLU A O 1
ATOM 749 N N . LEU A 1 92 ? -0.426 5.628 2.524 1.00 97.62 92 LEU A N 1
ATOM 750 C CA . LEU A 1 92 ? 0.166 4.420 1.955 1.00 97.62 92 LEU A CA 1
ATOM 751 C C . LEU A 1 92 ? 1.683 4.598 1.854 1.00 97.62 92 LEU A C 1
ATOM 753 O O . LEU A 1 92 ? 2.172 5.464 1.133 1.00 97.62 92 LEU A O 1
ATOM 757 N N . ALA A 1 93 ? 2.428 3.759 2.567 1.00 97.25 93 ALA A N 1
ATOM 758 C CA . ALA A 1 93 ? 3.885 3.776 2.607 1.00 97.25 93 ALA A CA 1
ATOM 759 C C . ALA A 1 93 ? 4.471 2.456 2.091 1.00 97.25 93 ALA A C 1
ATOM 761 O O . ALA A 1 93 ? 3.802 1.424 2.058 1.00 97.25 93 ALA A O 1
ATOM 762 N N . LEU A 1 94 ? 5.750 2.468 1.735 1.00 97.12 94 LEU A N 1
ATOM 763 C CA . LEU A 1 94 ? 6.512 1.306 1.285 1.00 97.12 94 LEU A CA 1
ATOM 764 C C . LEU A 1 94 ? 7.638 0.971 2.267 1.00 97.12 94 LEU A C 1
ATOM 766 O O . LEU A 1 94 ? 8.029 1.771 3.121 1.00 97.12 94 LEU A O 1
ATOM 770 N N . THR A 1 95 ? 8.171 -0.242 2.159 1.00 93.31 95 THR A N 1
ATOM 771 C CA . THR A 1 95 ? 9.382 -0.652 2.874 1.00 93.31 95 THR A CA 1
ATOM 772 C C . THR A 1 95 ? 10.238 -1.570 2.018 1.00 93.31 95 THR A C 1
ATOM 774 O O . THR A 1 95 ? 9.772 -2.600 1.522 1.00 93.31 95 THR A O 1
ATOM 777 N N . ASN A 1 96 ? 11.513 -1.204 1.907 1.00 91.69 96 ASN A N 1
ATOM 778 C CA . ASN A 1 96 ? 12.550 -1.896 1.148 1.00 91.69 96 ASN A CA 1
ATOM 779 C C . ASN A 1 96 ? 12.342 -1.890 -0.380 1.00 91.69 96 ASN A C 1
ATOM 781 O O . ASN A 1 96 ? 12.910 -2.746 -1.057 1.00 91.69 96 ASN A O 1
ATOM 785 N N . PHE A 1 97 ? 11.560 -0.952 -0.932 1.00 94.06 97 PHE A N 1
ATOM 786 C CA . PHE A 1 97 ? 11.408 -0.791 -2.387 1.00 94.06 97 PHE A CA 1
ATOM 787 C C . PHE A 1 97 ? 12.614 -0.071 -2.999 1.00 94.06 97 PHE A C 1
ATOM 789 O O . PHE A 1 97 ? 13.106 0.902 -2.427 1.00 94.06 97 PHE A O 1
ATOM 796 N N . ASP A 1 98 ? 13.081 -0.557 -4.152 1.00 9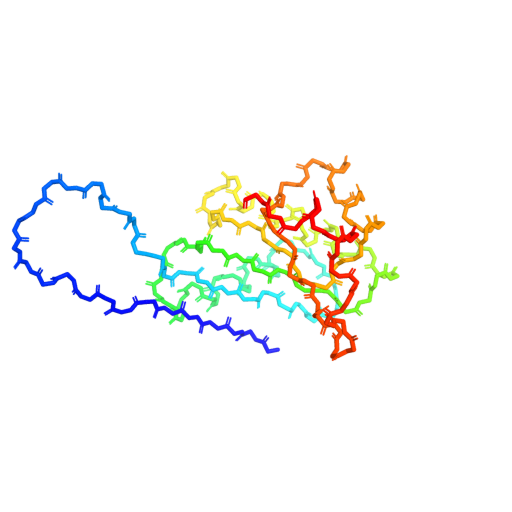2.00 98 ASP A N 1
ATOM 797 C CA . ASP A 1 98 ? 14.145 0.078 -4.934 1.00 92.00 98 ASP A CA 1
ATOM 798 C C . ASP A 1 98 ? 13.600 1.185 -5.856 1.00 92.00 98 ASP A C 1
ATOM 800 O O . ASP A 1 98 ? 12.391 1.318 -6.065 1.00 92.00 98 ASP A O 1
ATOM 804 N N . THR A 1 99 ? 14.504 1.986 -6.419 1.00 91.50 99 THR A N 1
ATOM 805 C CA . THR A 1 99 ? 14.156 3.122 -7.282 1.00 91.50 99 THR A CA 1
ATOM 806 C C . THR A 1 99 ? 13.374 2.711 -8.530 1.00 91.50 99 THR A C 1
ATOM 808 O O . THR A 1 99 ? 12.431 3.405 -8.899 1.00 91.50 99 THR A O 1
ATOM 811 N N . GLN A 1 100 ? 13.704 1.573 -9.149 1.00 94.12 100 GLN A N 1
ATOM 812 C CA . GLN A 1 100 ? 13.010 1.107 -10.351 1.00 94.12 100 GLN A CA 1
ATOM 813 C C . GLN A 1 100 ? 11.543 0.789 -10.039 1.00 94.12 100 GLN A C 1
ATOM 815 O O . GLN A 1 100 ? 10.643 1.153 -10.792 1.00 94.12 100 GLN A O 1
ATOM 820 N N . ARG A 1 101 ? 11.275 0.110 -8.918 1.00 96.00 101 ARG A N 1
ATOM 821 C CA . ARG A 1 101 ? 9.897 -0.214 -8.528 1.00 96.00 101 ARG A CA 1
ATOM 822 C C . ARG A 1 101 ? 9.131 1.014 -8.068 1.00 96.00 101 ARG A C 1
ATOM 824 O O . ARG A 1 101 ? 7.943 1.089 -8.359 1.00 96.00 101 ARG A O 1
ATOM 831 N N . LEU A 1 102 ? 9.786 1.970 -7.409 1.00 94.31 102 LEU A N 1
ATOM 832 C CA . LEU A 1 102 ? 9.165 3.255 -7.079 1.00 94.31 102 LEU A CA 1
ATOM 833 C C . LEU A 1 102 ? 8.684 3.986 -8.333 1.00 94.31 102 LEU A C 1
ATOM 835 O O . LEU A 1 102 ? 7.534 4.411 -8.365 1.00 94.31 102 LEU A O 1
ATOM 839 N N . GLU A 1 103 ? 9.514 4.061 -9.374 1.00 94.62 103 GLU A N 1
ATOM 840 C CA . GLU A 1 103 ? 9.145 4.680 -10.651 1.00 94.62 103 GLU A CA 1
ATOM 841 C C . GLU A 1 103 ? 7.957 3.969 -11.319 1.00 94.62 103 GLU A C 1
ATOM 843 O O . GLU A 1 103 ? 7.020 4.609 -11.790 1.00 94.62 103 GLU A O 1
ATOM 848 N N . GLU A 1 104 ? 7.929 2.633 -11.310 1.00 95.69 104 GLU A N 1
ATOM 849 C CA . GLU A 1 104 ? 6.782 1.877 -11.832 1.00 95.69 104 GLU A CA 1
ATOM 850 C C . GLU A 1 104 ? 5.474 2.168 -11.078 1.00 95.69 104 GLU A C 1
ATOM 852 O O . GLU A 1 104 ? 4.399 2.198 -11.682 1.00 95.69 104 GLU A O 1
ATOM 857 N N . ILE A 1 105 ? 5.558 2.362 -9.760 1.00 96.62 105 ILE A N 1
ATOM 858 C CA . ILE A 1 105 ? 4.411 2.657 -8.895 1.00 96.62 105 ILE A CA 1
ATOM 859 C C . ILE A 1 105 ? 3.906 4.079 -9.154 1.00 96.62 105 ILE A C 1
ATOM 861 O O . ILE A 1 105 ? 2.708 4.273 -9.376 1.00 96.62 105 ILE A O 1
ATOM 865 N N . THR A 1 106 ? 4.801 5.069 -9.177 1.00 94.06 106 THR A N 1
ATOM 866 C CA . THR A 1 106 ? 4.433 6.475 -9.392 1.00 94.06 106 THR A CA 1
ATOM 867 C C . THR A 1 106 ? 3.913 6.721 -10.806 1.00 94.06 106 THR A C 1
ATOM 869 O O . THR A 1 106 ? 2.923 7.434 -10.963 1.00 94.06 106 THR A O 1
ATOM 872 N N . ASN A 1 107 ? 4.476 6.063 -11.825 1.00 95.50 107 ASN A N 1
ATOM 873 C CA . ASN A 1 107 ? 3.987 6.140 -13.208 1.00 95.50 107 ASN A CA 1
ATOM 874 C C . ASN A 1 107 ? 2.564 5.582 -13.379 1.00 95.50 107 ASN A C 1
ATOM 876 O O . ASN A 1 107 ? 1.862 5.951 -14.318 1.00 95.50 107 ASN A O 1
ATOM 880 N N . LYS A 1 108 ? 2.106 4.720 -12.465 1.00 95.19 108 LYS A N 1
ATOM 881 C CA . LYS A 1 108 ? 0.711 4.252 -12.403 1.00 95.19 108 LYS A CA 1
ATOM 882 C C . LYS A 1 108 ? -0.224 5.202 -11.649 1.00 95.19 108 LYS A C 1
ATOM 884 O O . LYS A 1 108 ? -1.405 4.898 -11.521 1.00 95.19 108 LYS A O 1
ATOM 889 N N . GLY A 1 109 ? 0.282 6.327 -11.148 1.00 94.69 109 GLY A N 1
ATOM 890 C CA . GLY A 1 109 ? -0.491 7.309 -10.388 1.00 94.69 109 GLY A CA 1
ATOM 891 C C . GLY A 1 109 ? -0.753 6.915 -8.933 1.00 94.69 109 GLY A C 1
ATOM 892 O O . GLY A 1 109 ? -1.545 7.576 -8.263 1.00 94.69 109 GLY A O 1
ATOM 893 N N . ILE A 1 110 ? -0.097 5.867 -8.423 1.00 96.00 110 ILE A N 1
ATOM 894 C CA . ILE A 1 110 ? -0.254 5.425 -7.034 1.00 96.00 110 ILE A CA 1
ATOM 895 C C . ILE A 1 110 ? 0.538 6.374 -6.133 1.00 96.00 110 ILE A C 1
ATOM 897 O O . ILE A 1 110 ? 1.759 6.500 -6.256 1.00 96.00 110 ILE A O 1
ATOM 901 N N . ARG A 1 111 ? -0.161 7.046 -5.216 1.00 93.75 111 ARG A N 1
ATOM 902 C CA . ARG A 1 111 ? 0.447 7.998 -4.279 1.00 93.75 111 ARG A CA 1
ATOM 903 C C . ARG A 1 111 ? 1.052 7.258 -3.091 1.00 93.75 111 ARG A C 1
ATOM 905 O O . ARG A 1 111 ? 0.346 6.566 -2.365 1.00 93.75 111 ARG A O 1
ATOM 912 N N . ILE A 1 112 ? 2.355 7.435 -2.896 1.00 95.19 112 ILE A N 1
ATOM 913 C CA . ILE A 1 112 ? 3.119 6.861 -1.787 1.00 95.19 112 ILE A CA 1
ATOM 914 C C . ILE A 1 112 ? 3.662 8.001 -0.931 1.00 95.19 112 ILE A C 1
ATOM 916 O O . ILE A 1 112 ? 4.275 8.921 -1.468 1.00 95.19 112 ILE A O 1
ATOM 920 N N . SER A 1 113 ? 3.462 7.933 0.384 1.00 95.50 113 SER A N 1
ATOM 921 C CA . SER A 1 113 ? 3.910 8.977 1.312 1.00 95.50 113 SER A CA 1
ATOM 922 C C . SER A 1 113 ? 5.364 8.820 1.744 1.00 95.50 113 SER A C 1
ATOM 924 O O . SER A 1 113 ? 6.073 9.804 1.913 1.00 95.50 113 SER A O 1
ATOM 926 N N . SER A 1 114 ? 5.839 7.584 1.905 1.00 94.12 114 SER A N 1
ATOM 927 C CA . SER A 1 114 ? 7.225 7.305 2.296 1.00 94.12 114 SER A CA 1
ATOM 928 C C . SER A 1 114 ? 7.679 5.913 1.864 1.00 94.12 114 SER A C 1
ATOM 930 O O . SER A 1 114 ? 6.863 5.031 1.594 1.00 94.12 114 SER A O 1
ATOM 932 N N . ASN A 1 115 ? 8.996 5.694 1.834 1.00 93.12 115 ASN A N 1
ATOM 933 C CA . ASN A 1 115 ? 9.603 4.377 1.646 1.00 93.12 115 ASN A CA 1
ATOM 934 C C . ASN A 1 115 ? 10.699 4.154 2.697 1.00 93.12 115 ASN A C 1
ATOM 936 O O . ASN A 1 115 ? 11.756 4.779 2.645 1.00 93.12 115 ASN A O 1
ATOM 940 N N . GLN A 1 116 ? 10.464 3.256 3.654 1.00 90.75 116 GLN A N 1
ATOM 941 C CA . GLN A 1 116 ? 11.460 2.920 4.671 1.00 90.75 116 GLN A CA 1
ATOM 942 C C . GLN A 1 116 ? 12.500 1.954 4.094 1.00 90.75 116 GLN A C 1
ATOM 944 O O . GLN A 1 116 ? 12.187 0.785 3.849 1.00 90.75 116 GLN A O 1
ATOM 949 N N . VAL A 1 117 ? 13.737 2.422 3.930 1.00 86.06 117 VAL A N 1
ATOM 950 C CA . VAL A 1 117 ? 14.875 1.617 3.461 1.00 86.06 117 VAL A CA 1
ATOM 951 C C . VAL A 1 117 ? 15.781 1.189 4.626 1.00 86.06 117 VAL A C 1
ATOM 953 O O . VAL A 1 117 ? 15.897 1.926 5.609 1.00 86.06 117 VAL A O 1
ATOM 956 N N . PRO A 1 118 ? 16.432 0.012 4.564 1.00 76.94 118 PRO A N 1
ATOM 957 C CA . PRO A 1 118 ? 17.400 -0.387 5.579 1.00 76.94 118 PRO A CA 1
ATOM 958 C C . PRO A 1 118 ? 18.625 0.530 5.538 1.00 76.94 118 PRO A C 1
ATOM 960 O O . PRO A 1 118 ? 19.160 0.801 4.464 1.00 76.94 118 PRO A O 1
ATOM 963 N N . LEU A 1 119 ? 19.108 0.958 6.706 1.00 66.62 119 LEU A N 1
ATOM 964 C CA . LEU A 1 119 ? 20.408 1.619 6.814 1.00 66.62 119 LEU A CA 1
ATOM 965 C C . LEU A 1 119 ? 21.515 0.549 6.857 1.00 66.62 119 LEU A C 1
ATOM 967 O O . LEU A 1 119 ? 21.465 -0.323 7.731 1.00 66.62 119 LEU A O 1
ATOM 971 N N . PRO A 1 120 ? 22.521 0.581 5.963 1.00 64.38 120 PRO A N 1
ATOM 972 C CA . PRO A 1 120 ? 23.685 -0.291 6.080 1.00 64.38 120 PRO A CA 1
ATOM 973 C C . PRO A 1 120 ? 24.498 0.078 7.328 1.00 64.38 120 PRO A C 1
ATOM 975 O O . PRO A 1 120 ? 24.739 1.257 7.590 1.00 64.38 120 PRO A O 1
ATOM 978 N N . SER A 1 121 ? 24.984 -0.914 8.086 1.00 58.38 121 SER A N 1
ATOM 979 C CA . SER A 1 121 ? 25.747 -0.652 9.321 1.00 58.38 121 SER A CA 1
ATOM 980 C C . SER A 1 121 ? 27.105 0.027 9.082 1.00 58.38 121 SER A C 1
ATOM 982 O O . SER A 1 121 ? 27.721 0.506 10.028 1.00 58.38 121 SER A O 1
ATOM 984 N N . SER A 1 122 ? 27.585 0.070 7.836 1.00 56.31 122 SER A N 1
ATOM 985 C CA . SER A 1 122 ? 28.858 0.681 7.434 1.00 56.31 122 SER A CA 1
ATOM 986 C C . SER A 1 122 ? 28.743 2.157 7.027 1.00 56.31 122 SER A C 1
ATOM 988 O O . SER A 1 122 ? 29.746 2.786 6.695 1.00 56.31 122 SER A O 1
ATOM 990 N N . SER A 1 123 ? 27.546 2.746 7.045 1.00 53.16 123 SER A N 1
ATOM 991 C CA . SER A 1 123 ? 27.288 4.073 6.477 1.00 53.16 123 SER A CA 1
ATOM 992 C C . SER A 1 123 ? 27.256 5.189 7.529 1.00 53.16 123 SER A C 1
ATOM 994 O O . SER A 1 123 ? 26.244 5.864 7.672 1.00 53.16 123 SER A O 1
ATOM 996 N N . GLN A 1 124 ? 28.363 5.436 8.240 1.00 52.25 124 GLN A N 1
ATOM 997 C CA . GLN A 1 124 ? 28.527 6.697 8.993 1.00 52.25 124 GLN A CA 1
ATOM 998 C C . GLN A 1 124 ? 29.132 7.837 8.149 1.00 52.25 124 GLN A C 1
ATOM 1000 O O . GLN A 1 124 ? 29.131 8.979 8.594 1.00 52.25 124 GLN A O 1
ATOM 1005 N N . SER A 1 125 ? 29.591 7.581 6.913 1.00 47.03 125 SER A N 1
ATOM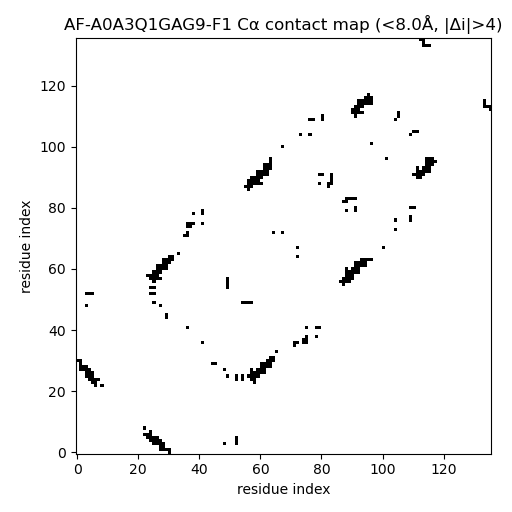 1006 C CA . SER A 1 125 ? 30.329 8.592 6.124 1.00 47.03 125 SER A CA 1
ATOM 1007 C C . SER A 1 125 ? 29.799 8.870 4.708 1.00 47.03 125 SER A C 1
ATOM 1009 O O . SER A 1 125 ? 30.381 9.688 4.005 1.00 47.03 125 SER A O 1
ATOM 1011 N N . SER A 1 126 ? 28.699 8.248 4.266 1.00 45.97 126 SER A N 1
ATOM 1012 C CA . SER A 1 126 ? 28.202 8.391 2.873 1.00 45.97 126 SER A CA 1
ATOM 1013 C C . SER A 1 126 ? 26.723 8.779 2.753 1.00 45.97 126 SER A C 1
ATOM 1015 O O . SER A 1 126 ? 26.145 8.702 1.673 1.00 45.97 126 SER A O 1
ATOM 1017 N N . VAL A 1 127 ? 26.102 9.235 3.845 1.00 49.09 127 VAL A N 1
ATOM 1018 C CA . VAL A 1 127 ? 24.657 9.539 3.919 1.00 49.09 127 VAL A CA 1
ATOM 1019 C C . VAL A 1 127 ? 24.224 10.675 2.965 1.00 49.09 127 VAL A C 1
ATOM 1021 O O . VAL A 1 127 ? 23.048 10.790 2.642 1.00 49.09 127 VAL A O 1
ATOM 1024 N N . SER A 1 128 ? 25.152 11.466 2.414 1.00 41.50 128 SER A N 1
ATOM 1025 C CA . SER A 1 128 ? 24.823 12.631 1.575 1.00 41.50 128 SER A CA 1
ATOM 1026 C C . SER A 1 128 ? 24.140 12.317 0.232 1.00 41.50 128 SER A C 1
ATOM 1028 O O . SER A 1 128 ? 23.509 13.209 -0.325 1.00 41.50 128 SER A O 1
ATOM 1030 N N . ALA A 1 129 ? 24.245 11.098 -0.312 1.00 45.69 129 ALA A N 1
ATOM 1031 C CA . ALA A 1 129 ? 23.735 10.798 -1.661 1.00 45.69 129 ALA A CA 1
ATOM 1032 C C . ALA A 1 129 ? 22.273 10.307 -1.700 1.00 45.69 129 ALA A C 1
ATOM 1034 O O . ALA A 1 129 ? 21.648 10.334 -2.754 1.00 45.69 129 ALA A O 1
ATOM 1035 N N . LEU A 1 130 ? 21.716 9.868 -0.565 1.00 38.38 130 LEU A N 1
ATOM 1036 C CA . LEU A 1 130 ? 20.378 9.254 -0.493 1.00 38.38 130 LEU A CA 1
ATOM 1037 C C . LEU A 1 130 ? 19.308 10.167 0.133 1.00 38.38 130 LEU A C 1
ATOM 1039 O O . LEU A 1 130 ? 18.129 9.814 0.168 1.00 38.38 130 LEU A O 1
ATOM 1043 N N . LEU A 1 131 ? 19.700 11.353 0.610 1.00 41.09 131 LEU A N 1
ATOM 1044 C CA . LEU A 1 131 ? 18.810 12.274 1.320 1.00 41.09 131 LEU A CA 1
ATOM 1045 C C . LEU A 1 131 ? 17.722 12.970 0.478 1.00 41.09 131 LEU A C 1
ATOM 1047 O O . LEU A 1 131 ? 16.668 13.223 1.057 1.00 41.09 131 LEU A O 1
ATOM 1051 N N . PRO A 1 132 ? 17.853 13.244 -0.839 1.00 33.72 132 PRO A N 1
ATOM 1052 C CA . PRO A 1 132 ? 16.797 13.984 -1.533 1.00 33.72 132 PRO A CA 1
ATOM 1053 C C . PRO A 1 132 ? 15.546 13.154 -1.885 1.00 33.72 132 PRO A C 1
ATOM 1055 O O . PRO A 1 132 ? 14.629 13.700 -2.485 1.00 33.72 132 PRO A O 1
ATOM 1058 N N . LEU A 1 133 ? 15.471 11.861 -1.530 1.00 37.72 133 LEU A N 1
ATOM 1059 C CA . LEU A 1 133 ? 14.362 10.980 -1.945 1.00 37.72 133 LEU A CA 1
ATOM 1060 C C . LEU A 1 133 ? 13.594 10.279 -0.808 1.00 37.72 133 LEU A C 1
ATOM 1062 O O . LEU A 1 133 ? 12.744 9.443 -1.103 1.00 37.72 133 LEU A O 1
ATOM 1066 N N . THR A 1 134 ? 13.855 10.581 0.472 1.00 35.62 134 THR A N 1
ATOM 1067 C CA . THR A 1 134 ? 13.282 9.779 1.585 1.00 35.62 134 THR A CA 1
ATOM 1068 C C . THR A 1 134 ? 12.392 10.540 2.578 1.00 35.62 134 THR A C 1
ATOM 1070 O O . THR A 1 134 ? 11.890 9.928 3.514 1.00 35.62 134 THR A O 1
ATOM 1073 N N . VAL A 1 135 ? 12.103 11.830 2.399 1.00 25.34 135 VAL A N 1
ATOM 1074 C CA . VAL A 1 135 ? 11.181 12.537 3.310 1.00 25.34 135 VAL A CA 1
ATOM 1075 C C . VAL A 1 135 ? 10.327 13.540 2.535 1.00 25.34 135 VAL A C 1
ATOM 1077 O O . VAL A 1 135 ? 10.866 14.501 1.991 1.00 25.34 135 VAL A O 1
ATOM 1080 N N . PHE A 1 136 ? 9.014 13.307 2.506 1.00 34.34 136 PHE A N 1
ATOM 1081 C CA . PHE A 1 136 ? 8.009 14.370 2.556 1.00 34.34 136 PHE A CA 1
ATOM 1082 C C . PHE A 1 136 ? 7.383 14.341 3.950 1.00 34.34 136 PHE A C 1
ATOM 1084 O O . PHE A 1 136 ? 7.204 13.218 4.481 1.00 34.34 136 PHE A O 1
#